Protein AF-A0A2M9T0C6-F1 (afdb_monomer)

Solvent-accessible surface area (backbone atoms only — not comparable to full-atom values): 5872 Å² total; per-residue (Å²): 112,78,82,75,52,92,59,52,75,65,57,46,50,52,52,48,54,49,41,71,73,74,55,80,71,52,74,70,52,48,54,49,50,53,50,57,39,70,72,42,96,43,82,58,29,54,54,51,51,53,48,53,55,53,48,55,52,53,49,50,54,51,51,52,53,51,50,52,53,51,50,52,54,51,50,53,55,50,54,52,51,52,53,50,52,53,49,51,53,53,50,51,54,54,39,57,75,69,64,68,68,135

Sequence (102 aa):
MLVRLELDEAKQRLLFGFFETYLRLSEEEEVKLRNEVSQMETKEAKRVMELIVSYEQRGMEKGIQQGIEQGLKQGMKQGRQEGIEEGKLDVVKRMLAKGYDD

Structure (mmCIF, N/CA/C/O backbone):
data_AF-A0A2M9T0C6-F1
#
_entry.id   AF-A0A2M9T0C6-F1
#
loop_
_atom_site.group_PDB
_atom_site.id
_atom_site.type_symbol
_atom_site.label_atom_id
_atom_site.label_alt_id
_atom_site.label_comp_id
_atom_site.label_asym_id
_atom_site.label_entity_id
_atom_site.label_seq_id
_atom_site.pdbx_PDB_ins_code
_atom_site.Cartn_x
_atom_site.Cartn_y
_atom_site.Cartn_z
_atom_site.occupancy
_atom_site.B_iso_or_equiv
_atom_site.auth_seq_id
_atom_site.auth_comp_id
_atom_site.auth_asym_id
_atom_site.auth_atom_id
_atom_site.pdbx_PDB_model_num
ATOM 1 N N . MET A 1 1 ? -17.498 6.168 17.812 1.00 56.41 1 MET A N 1
ATOM 2 C CA . MET A 1 1 ? -16.584 5.281 17.059 1.00 56.41 1 MET A CA 1
ATOM 3 C C . MET A 1 1 ? -17.335 4.669 15.892 1.00 56.41 1 MET A C 1
ATOM 5 O O . MET A 1 1 ? -18.455 4.224 16.108 1.00 56.41 1 MET A O 1
ATOM 9 N N . LEU A 1 2 ? -16.727 4.625 14.701 1.00 55.88 2 LEU A N 1
ATOM 10 C CA . LEU A 1 2 ? -17.281 4.021 13.469 1.00 55.88 2 LEU A CA 1
ATOM 11 C C . LEU A 1 2 ? -17.868 2.621 13.688 1.00 55.88 2 LEU A C 1
ATOM 13 O O . LEU A 1 2 ? -18.855 2.251 13.074 1.00 55.88 2 LEU A O 1
ATOM 17 N N . VAL A 1 3 ? -17.295 1.891 14.641 1.00 56.06 3 VAL A N 1
ATOM 18 C CA . VAL A 1 3 ? -17.688 0.542 15.059 1.00 56.06 3 VAL A CA 1
ATOM 19 C C . VAL A 1 3 ? -19.102 0.457 15.659 1.00 56.06 3 VAL A C 1
ATOM 21 O O . VAL A 1 3 ? -19.659 -0.631 15.759 1.00 56.06 3 VAL A O 1
ATOM 24 N N . ARG A 1 4 ? -19.689 1.590 16.069 1.00 55.03 4 ARG A N 1
ATOM 25 C CA . ARG A 1 4 ? -21.064 1.670 16.599 1.00 55.03 4 ARG A CA 1
ATOM 26 C C . ARG A 1 4 ? -22.116 1.893 15.529 1.00 55.03 4 ARG A C 1
ATOM 28 O O . ARG A 1 4 ? -23.302 1.766 15.810 1.00 55.03 4 ARG A O 1
ATOM 35 N N . LEU A 1 5 ? -21.694 2.291 14.338 1.00 65.06 5 LEU A N 1
ATOM 36 C CA . LEU A 1 5 ? -22.605 2.451 13.229 1.00 65.06 5 LEU A CA 1
ATOM 37 C C . LEU A 1 5 ? -22.776 1.054 12.616 1.00 65.06 5 LEU A C 1
ATOM 39 O O . LEU A 1 5 ? -21.793 0.436 12.208 1.00 65.06 5 LEU A O 1
ATOM 43 N N . GLU A 1 6 ? -24.005 0.538 12.585 1.00 58.66 6 GLU A N 1
ATOM 44 C CA . GLU A 1 6 ? -24.372 -0.674 11.837 1.00 58.66 6 GLU A CA 1
ATOM 45 C C . GLU A 1 6 ? -24.284 -0.377 10.332 1.00 58.66 6 GLU A C 1
ATOM 47 O O . GLU A 1 6 ? -25.278 -0.187 9.632 1.00 58.66 6 GLU A O 1
ATOM 52 N N . LEU A 1 7 ? -23.057 -0.197 9.849 1.00 66.56 7 LEU A N 1
ATOM 53 C CA . LEU A 1 7 ? -22.775 0.225 8.489 1.00 66.56 7 LEU A CA 1
ATOM 54 C C . LEU A 1 7 ? -22.753 -0.998 7.588 1.00 66.56 7 LEU A C 1
ATOM 56 O O . LEU A 1 7 ? -21.988 -1.935 7.813 1.00 66.56 7 LEU A O 1
ATOM 60 N N . ASP A 1 8 ? -23.562 -0.938 6.539 1.00 76.88 8 ASP A N 1
ATOM 61 C CA . ASP A 1 8 ? -23.405 -1.802 5.381 1.00 76.88 8 ASP A CA 1
ATOM 62 C C . ASP A 1 8 ? -22.041 -1.575 4.699 1.00 76.88 8 ASP A C 1
ATOM 64 O O . ASP A 1 8 ? -21.351 -0.570 4.914 1.00 76.88 8 ASP A O 1
ATOM 68 N N . GLU A 1 9 ? -21.654 -2.528 3.855 1.00 73.00 9 GLU A N 1
ATOM 69 C CA . GLU A 1 9 ? -20.358 -2.550 3.170 1.00 73.00 9 GLU A CA 1
ATOM 70 C C . GLU A 1 9 ? -20.093 -1.271 2.348 1.00 73.00 9 GLU A C 1
ATOM 72 O O . GLU A 1 9 ? -18.957 -0.796 2.246 1.00 73.00 9 GLU A O 1
ATOM 77 N N . ALA A 1 10 ? -21.146 -0.659 1.796 1.00 75.62 10 ALA A N 1
ATOM 78 C CA . ALA A 1 10 ? -21.041 0.552 0.991 1.00 75.62 10 ALA A CA 1
ATOM 79 C C . ALA A 1 10 ? -20.735 1.790 1.847 1.00 75.62 10 ALA A C 1
ATOM 81 O O . ALA A 1 10 ? -19.837 2.568 1.515 1.00 75.62 10 ALA A O 1
ATOM 82 N N . LYS A 1 11 ? -21.435 1.970 2.973 1.00 77.00 11 LYS A N 1
ATOM 83 C CA . LYS A 1 11 ? -21.177 3.085 3.897 1.00 77.00 11 LYS A CA 1
ATOM 84 C C . LYS A 1 11 ? -19.835 2.941 4.601 1.00 77.00 11 LYS A C 1
ATOM 86 O O . LYS A 1 11 ? -19.157 3.943 4.820 1.00 77.00 11 LYS A O 1
ATOM 91 N N . GLN A 1 12 ? -19.442 1.706 4.912 1.00 72.25 12 GLN A N 1
ATOM 92 C CA . GLN A 1 12 ? -18.093 1.391 5.357 1.00 72.25 12 GLN A CA 1
ATOM 93 C C . GLN A 1 12 ? -17.074 1.906 4.337 1.00 72.25 12 GLN A C 1
ATOM 95 O O . GLN A 1 12 ? -16.265 2.764 4.681 1.00 72.25 12 GLN A O 1
ATOM 100 N N . ARG A 1 13 ? -17.174 1.498 3.062 1.00 72.88 13 ARG A N 1
ATOM 101 C CA . ARG A 1 13 ? -16.299 1.996 1.981 1.00 72.88 13 ARG A CA 1
ATOM 102 C C . ARG A 1 13 ? -16.246 3.516 1.877 1.00 72.88 13 ARG A C 1
ATOM 104 O O . ARG A 1 13 ? -15.164 4.058 1.678 1.00 72.88 13 ARG A O 1
ATOM 111 N N . LEU A 1 14 ? -17.386 4.193 1.993 1.00 79.25 14 LEU A N 1
ATOM 112 C CA . LEU A 1 14 ? -17.451 5.650 1.900 1.00 79.25 14 LEU A CA 1
ATOM 113 C C . LEU A 1 14 ? -16.684 6.327 3.040 1.00 79.25 14 LEU A C 1
ATOM 115 O O . LEU A 1 14 ? -15.862 7.208 2.795 1.00 79.25 14 LEU A O 1
ATOM 119 N N . LEU A 1 15 ? -16.933 5.898 4.279 1.00 73.06 15 LEU A N 1
ATOM 120 C CA . LEU A 1 15 ? -16.205 6.407 5.437 1.00 73.06 15 LEU A CA 1
ATOM 121 C C . LEU A 1 15 ? -14.718 6.091 5.306 1.00 73.06 15 LEU A C 1
ATOM 123 O O . LEU A 1 15 ? -13.895 6.973 5.514 1.00 73.06 15 LEU A O 1
ATOM 127 N N . PHE A 1 16 ? -14.363 4.885 4.871 1.00 72.44 16 PHE A N 1
ATOM 128 C CA . PHE A 1 16 ? -12.970 4.511 4.652 1.00 72.44 16 PHE A CA 1
ATOM 129 C C . PHE A 1 16 ? -12.268 5.399 3.621 1.00 72.44 16 PHE A C 1
ATOM 131 O O . PHE A 1 16 ? -11.185 5.895 3.913 1.00 72.44 16 PHE A O 1
ATOM 138 N N . GLY A 1 17 ? -12.891 5.686 2.474 1.00 75.12 17 GLY A N 1
ATOM 139 C CA . GLY A 1 17 ? -12.321 6.614 1.489 1.00 75.12 17 GLY A CA 1
ATOM 140 C C . GLY A 1 17 ? -12.146 8.033 2.040 1.00 75.12 17 GLY A C 1
ATOM 141 O O . GLY A 1 17 ? -11.167 8.712 1.725 1.00 75.12 17 GLY A O 1
ATOM 142 N N . PHE A 1 18 ? -13.056 8.467 2.915 1.00 80.25 18 PHE A N 1
ATOM 143 C CA . PHE A 1 18 ? -12.919 9.731 3.63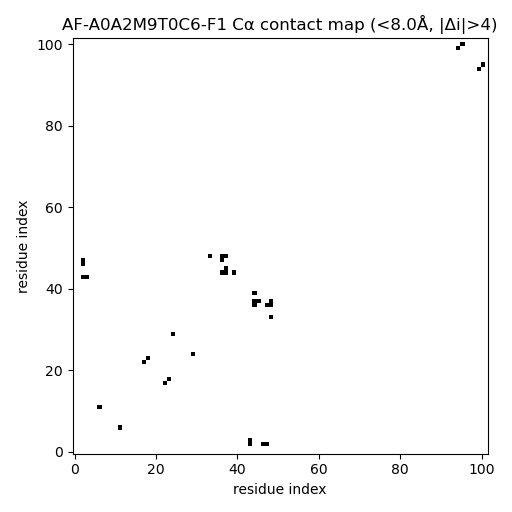1 1.00 80.25 18 PHE A CA 1
ATOM 144 C C . PHE A 1 18 ? -11.703 9.721 4.573 1.00 80.25 18 PHE A C 1
ATOM 146 O O . PHE A 1 18 ? -10.884 10.635 4.505 1.00 80.25 18 PHE A O 1
ATOM 153 N N . PHE A 1 19 ? -11.527 8.681 5.395 1.00 73.25 19 PHE A N 1
ATOM 154 C CA . PHE A 1 19 ? -10.368 8.574 6.291 1.00 73.25 19 PHE A CA 1
ATOM 155 C C . PHE A 1 19 ? -9.045 8.467 5.522 1.00 73.25 19 PHE A C 1
ATOM 157 O O . PHE A 1 19 ? -8.120 9.198 5.848 1.00 73.25 19 PHE A O 1
ATOM 164 N N . GLU A 1 20 ? -8.961 7.657 4.461 1.00 71.38 20 GLU A N 1
ATOM 165 C CA . GLU A 1 20 ? -7.745 7.551 3.631 1.00 71.38 20 GLU A CA 1
ATOM 166 C C . GLU A 1 20 ? -7.333 8.899 3.010 1.00 71.38 20 GLU A C 1
ATOM 168 O O . GLU A 1 20 ? -6.146 9.191 2.858 1.00 71.38 20 GLU A O 1
ATOM 173 N N . THR A 1 21 ? -8.311 9.732 2.641 1.00 76.56 21 THR A N 1
ATOM 174 C CA . THR A 1 21 ? -8.047 11.017 1.977 1.00 76.56 21 THR A CA 1
ATOM 175 C C . THR A 1 21 ? -7.710 12.127 2.973 1.00 76.56 21 THR A C 1
ATOM 177 O O . THR A 1 21 ? -6.848 12.959 2.691 1.00 76.56 21 THR A O 1
ATOM 180 N N . TYR A 1 22 ? -8.384 12.157 4.126 1.00 71.88 22 TYR A N 1
ATOM 181 C CA . TYR A 1 22 ? -8.349 13.298 5.049 1.00 71.88 22 TYR A CA 1
ATOM 182 C C . TYR A 1 22 ? -7.639 13.024 6.377 1.00 71.88 22 TYR A C 1
ATOM 184 O O . TYR A 1 22 ? -7.326 13.970 7.096 1.00 71.88 22 TYR A O 1
ATOM 192 N N . LEU A 1 23 ? -7.360 11.764 6.705 1.00 76.38 23 LEU A N 1
ATOM 193 C CA . LEU A 1 23 ? -6.673 11.359 7.927 1.00 76.38 23 LEU A CA 1
ATOM 194 C C . LEU A 1 23 ? -5.380 10.633 7.564 1.00 76.38 23 LEU A C 1
ATOM 196 O O . LEU A 1 23 ? -5.322 9.416 7.429 1.00 76.38 23 LEU A O 1
ATOM 200 N N . ARG A 1 24 ? -4.325 11.433 7.400 1.00 79.62 24 ARG A N 1
ATOM 201 C CA . ARG A 1 24 ? -2.944 10.955 7.352 1.00 79.62 24 ARG A CA 1
ATOM 202 C C . ARG A 1 24 ? -2.348 11.125 8.732 1.00 79.62 24 ARG A C 1
ATOM 204 O O . ARG A 1 24 ? -2.068 12.249 9.136 1.00 79.62 24 ARG A O 1
ATOM 211 N N . LEU A 1 25 ? -2.212 10.013 9.433 1.00 83.81 25 LEU A N 1
ATOM 212 C CA . LEU A 1 25 ? -1.508 9.971 10.699 1.00 83.81 25 LEU A CA 1
ATOM 213 C C . LEU A 1 25 ? -0.005 9.907 10.415 1.00 83.81 25 LEU A C 1
ATOM 215 O O . LEU A 1 25 ? 0.437 9.275 9.456 1.00 83.81 25 LEU A O 1
ATOM 219 N N . SER A 1 26 ? 0.773 1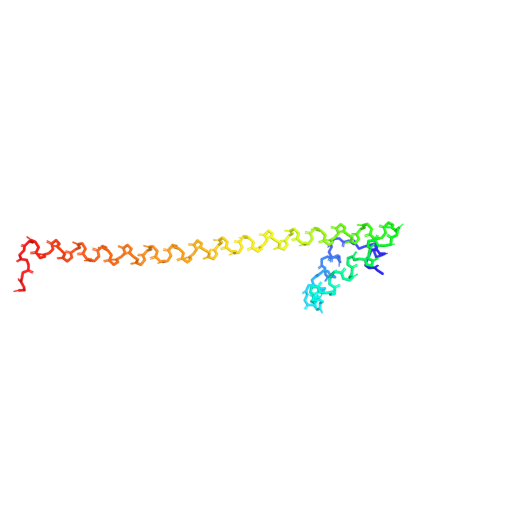0.601 11.230 1.00 88.31 26 SER A N 1
ATOM 220 C CA . SER A 1 26 ? 2.208 10.361 11.353 1.00 88.31 26 SER A CA 1
ATOM 221 C C . SER A 1 26 ? 2.468 9.024 12.055 1.00 88.31 26 SER A C 1
ATOM 223 O O . SER A 1 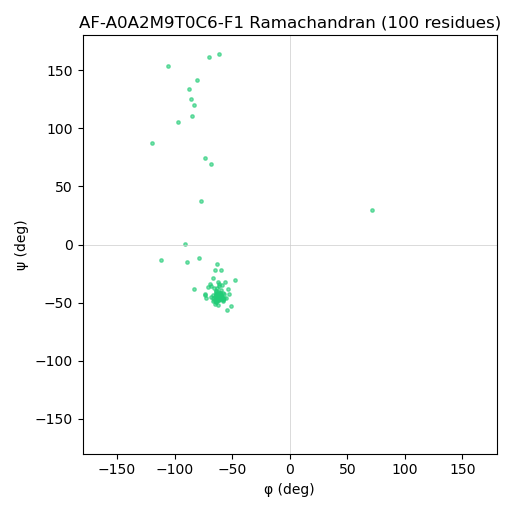26 ? 1.601 8.515 12.767 1.00 88.31 26 SER A O 1
ATOM 225 N N . GLU A 1 27 ? 3.680 8.479 11.921 1.00 87.56 27 GLU A N 1
ATOM 226 C CA . GLU A 1 27 ? 4.070 7.237 12.612 1.00 87.56 27 GLU A CA 1
ATOM 227 C C . GLU A 1 27 ? 3.838 7.329 14.132 1.00 87.56 27 GLU A C 1
ATOM 229 O O . GLU A 1 27 ? 3.363 6.385 14.762 1.00 87.56 27 GLU A O 1
ATOM 234 N N . GLU A 1 28 ? 4.108 8.493 14.729 1.00 92.12 28 GLU A N 1
ATOM 235 C CA . GLU A 1 28 ? 3.883 8.743 16.155 1.00 92.12 28 GLU A CA 1
ATOM 236 C C . GLU A 1 28 ? 2.394 8.667 16.526 1.00 92.12 28 GLU A C 1
ATOM 238 O O . GLU A 1 28 ? 2.024 8.082 17.550 1.00 92.12 28 GLU A O 1
ATOM 243 N N . GLU A 1 29 ? 1.523 9.233 15.690 1.00 89.38 29 GLU A N 1
ATOM 244 C CA . GLU A 1 29 ? 0.075 9.222 15.899 1.00 89.38 29 GLU A CA 1
ATOM 245 C C . GLU A 1 29 ? -0.528 7.832 15.681 1.00 89.38 29 GLU A C 1
ATOM 247 O O . GLU A 1 29 ? -1.424 7.440 16.430 1.00 89.38 29 GLU A O 1
ATOM 252 N N . GLU A 1 30 ? -0.020 7.061 14.717 1.00 87.25 30 GLU A N 1
ATOM 253 C CA . GLU A 1 30 ? -0.419 5.665 14.505 1.00 87.25 30 GLU A CA 1
ATOM 254 C C . GLU A 1 30 ? -0.049 4.793 15.704 1.00 87.25 30 GLU A C 1
ATOM 256 O O . GLU A 1 30 ? -0.890 4.051 16.221 1.00 87.25 30 GLU A O 1
ATOM 261 N N . VAL A 1 31 ? 1.182 4.928 16.208 1.00 89.50 31 VAL A N 1
ATOM 262 C CA . VAL A 1 31 ? 1.635 4.223 17.413 1.00 89.50 31 VAL A CA 1
ATOM 263 C C . VAL A 1 31 ? 0.766 4.601 18.609 1.00 89.50 31 VAL A C 1
ATOM 265 O O . VAL A 1 31 ? 0.330 3.724 19.362 1.00 89.50 31 VAL A O 1
ATOM 268 N N . LYS A 1 32 ? 0.462 5.892 18.778 1.00 90.81 32 LYS 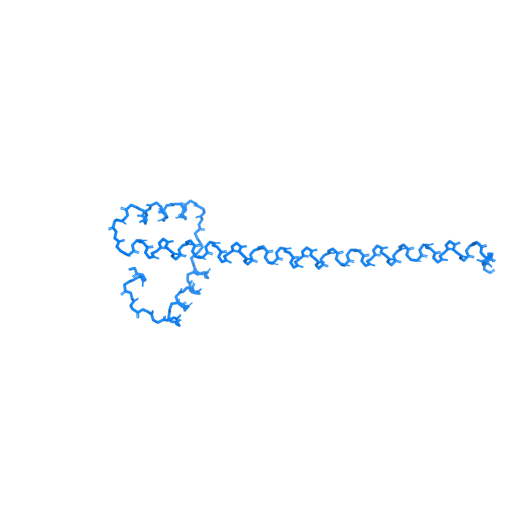A N 1
ATOM 269 C CA . LYS A 1 32 ? -0.400 6.368 19.862 1.00 90.81 32 LYS A CA 1
ATOM 270 C C . LYS A 1 32 ? -1.814 5.798 19.752 1.00 90.81 32 LYS A C 1
ATOM 272 O O . LYS A 1 32 ? -2.310 5.243 20.731 1.00 90.81 32 LYS A O 1
ATOM 277 N N . LEU A 1 33 ? -2.426 5.854 18.569 1.00 87.44 33 LEU A N 1
ATOM 278 C CA . LEU A 1 33 ? -3.749 5.288 18.305 1.00 87.44 33 LEU A CA 1
ATOM 279 C C . LEU A 1 33 ? -3.778 3.785 18.599 1.00 87.44 33 LEU A C 1
ATOM 281 O O . LEU A 1 33 ? -4.677 3.299 19.284 1.00 87.44 33 LEU A O 1
ATOM 285 N N . ARG A 1 34 ? -2.782 3.041 18.114 1.00 87.38 34 ARG A N 1
ATOM 286 C CA . ARG A 1 34 ? -2.687 1.594 18.319 1.00 87.38 34 ARG A CA 1
ATOM 287 C C . ARG A 1 34 ? -2.571 1.246 19.798 1.00 87.38 34 ARG A C 1
ATOM 289 O O . ARG A 1 34 ? -3.234 0.313 20.256 1.00 87.38 34 ARG A O 1
ATOM 296 N N . ASN A 1 35 ? -1.768 1.999 20.545 1.00 90.69 35 ASN A N 1
ATOM 297 C CA . ASN A 1 35 ? -1.622 1.823 21.985 1.00 90.69 35 ASN A CA 1
ATOM 298 C C . ASN A 1 35 ? -2.936 2.121 22.714 1.00 90.69 35 ASN A C 1
ATOM 300 O O . ASN A 1 35 ? -3.389 1.285 23.490 1.00 90.69 35 ASN A O 1
ATOM 304 N N . GLU A 1 36 ? -3.583 3.253 22.427 1.00 89.62 36 GLU A N 1
ATOM 305 C CA . GLU A 1 36 ? -4.868 3.624 23.033 1.00 89.62 36 GLU A CA 1
ATOM 306 C C . GLU A 1 36 ? -5.944 2.564 22.771 1.00 89.62 36 GLU A C 1
ATOM 308 O O . GLU A 1 36 ? -6.600 2.112 23.707 1.00 89.62 36 GLU A O 1
ATOM 313 N N . VAL A 1 37 ? -6.071 2.090 21.528 1.00 87.44 37 VAL A N 1
ATOM 314 C CA . VAL A 1 37 ? -7.021 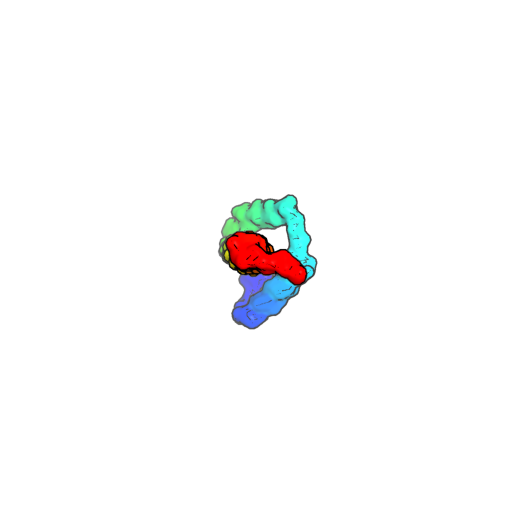1.027 21.164 1.00 87.44 37 VAL A CA 1
ATOM 315 C C . VAL A 1 37 ? -6.681 -0.288 21.868 1.00 87.44 37 VAL A C 1
ATOM 317 O O . VAL A 1 37 ? -7.584 -0.975 22.336 1.00 87.44 37 VAL A O 1
ATOM 320 N N . SER A 1 38 ? -5.401 -0.643 21.994 1.00 86.44 38 SER A N 1
ATOM 321 C CA . SER A 1 38 ? -4.982 -1.894 22.649 1.00 86.44 38 SER A CA 1
ATOM 322 C C . SER A 1 38 ? -5.291 -1.921 24.147 1.00 86.44 38 SER A C 1
ATOM 324 O O . SER A 1 38 ? -5.524 -2.990 24.702 1.00 86.44 38 SER A O 1
ATOM 326 N N . GLN A 1 39 ? -5.312 -0.756 24.800 1.00 87.94 39 GLN A N 1
ATOM 327 C CA . GLN A 1 39 ? -5.648 -0.628 26.222 1.00 87.94 39 GLN A CA 1
ATOM 328 C C . GLN A 1 39 ? -7.162 -0.688 26.487 1.00 87.94 39 GLN A C 1
ATOM 330 O O . GLN A 1 39 ? -7.597 -0.806 27.631 1.00 87.94 39 GLN A O 1
ATOM 335 N N . MET A 1 40 ? -7.995 -0.607 25.448 1.00 86.31 40 MET A N 1
ATOM 336 C CA . MET A 1 40 ? -9.445 -0.693 25.585 1.00 86.31 40 MET A CA 1
ATOM 337 C C . MET A 1 40 ? -9.888 -2.168 25.602 1.00 86.31 40 MET A C 1
ATOM 339 O O . MET A 1 40 ? -9.903 -2.832 24.570 1.00 86.31 40 MET A O 1
ATOM 343 N N . GLU A 1 41 ? -10.368 -2.689 26.736 1.00 77.69 41 GLU A N 1
ATOM 344 C CA . GLU A 1 41 ? -10.891 -4.071 26.848 1.00 77.69 41 GLU A CA 1
ATOM 345 C C . GLU A 1 41 ? -12.312 -4.245 26.266 1.00 77.69 41 GLU A C 1
ATOM 347 O O . GLU A 1 41 ? -13.165 -4.962 26.794 1.00 77.69 41 GLU A O 1
ATOM 352 N N . THR A 1 42 ? -12.618 -3.567 25.160 1.00 85.31 42 THR A N 1
ATOM 353 C CA . THR A 1 42 ? -13.965 -3.560 24.576 1.00 85.31 42 THR A CA 1
ATOM 354 C C . THR A 1 42 ? -14.040 -4.405 23.306 1.00 85.31 42 THR A C 1
ATOM 356 O O . THR A 1 42 ? -13.079 -4.545 22.549 1.00 85.31 42 THR A O 1
ATOM 359 N N . LYS A 1 43 ? -15.235 -4.928 22.996 1.00 83.44 43 LYS A N 1
ATOM 360 C CA . LYS A 1 43 ? -15.515 -5.535 21.677 1.00 83.44 43 LYS A CA 1
ATOM 361 C C . LYS A 1 43 ? -15.318 -4.544 20.521 1.00 83.44 43 LYS A C 1
ATOM 363 O O . LYS A 1 43 ? -15.159 -4.958 19.377 1.00 83.44 43 LYS A O 1
ATOM 368 N N . GLU A 1 44 ? -15.386 -3.245 20.802 1.00 79.06 44 GLU A N 1
ATOM 369 C CA . GLU A 1 44 ? -15.166 -2.189 19.815 1.00 79.06 44 GLU A CA 1
ATOM 370 C C . GLU A 1 44 ? -13.682 -2.069 19.469 1.00 79.06 44 GLU A C 1
ATOM 372 O O . GLU A 1 44 ? -13.336 -2.018 18.294 1.00 79.06 44 GLU A O 1
ATOM 377 N N . ALA A 1 45 ? -12.814 -2.117 20.479 1.00 84.94 45 ALA A N 1
ATOM 378 C CA . ALA A 1 45 ? -11.369 -2.061 20.312 1.00 84.94 45 ALA A CA 1
ATOM 379 C C . ALA A 1 45 ? -10.823 -3.212 19.464 1.00 84.94 45 ALA A C 1
ATOM 381 O O . ALA A 1 45 ? -10.035 -2.982 18.550 1.00 84.94 45 ALA A O 1
ATOM 382 N N . LYS A 1 46 ? -11.319 -4.437 19.691 1.00 84.94 46 LYS A N 1
ATOM 383 C CA . LYS A 1 46 ? -10.963 -5.604 18.865 1.00 84.94 46 LYS A CA 1
ATOM 384 C C . LYS A 1 46 ? -11.279 -5.376 17.387 1.00 84.94 46 LYS A C 1
ATOM 386 O O . LYS A 1 46 ? -10.423 -5.596 16.542 1.00 84.94 46 LYS A O 1
ATOM 391 N N . ARG A 1 47 ? -12.470 -4.849 17.089 1.00 81.88 47 ARG A N 1
ATOM 392 C CA . ARG A 1 47 ? -12.884 -4.537 15.713 1.00 81.88 47 ARG A CA 1
ATOM 393 C C . ARG A 1 47 ? -12.049 -3.423 15.082 1.00 81.88 47 ARG A C 1
ATOM 395 O O . ARG A 1 47 ? -11.742 -3.507 13.902 1.00 81.88 47 ARG A O 1
ATOM 402 N N . VAL A 1 48 ? -11.657 -2.395 15.839 1.00 83.06 48 VAL A N 1
ATOM 403 C CA . VAL A 1 48 ? -10.719 -1.379 15.322 1.00 83.06 48 VAL A CA 1
ATOM 404 C C . VAL A 1 48 ? -9.361 -1.993 15.021 1.00 83.06 48 VAL A C 1
ATOM 406 O O . VAL A 1 48 ? -8.801 -1.715 13.968 1.00 83.06 48 VAL A O 1
ATOM 409 N N . MET A 1 49 ? -8.847 -2.840 15.911 1.00 85.31 49 MET A N 1
ATOM 410 C CA . MET A 1 49 ? -7.557 -3.493 15.711 1.00 85.31 49 MET A CA 1
ATOM 411 C C . MET A 1 49 ? -7.566 -4.400 14.473 1.00 85.31 49 MET A C 1
ATOM 413 O O . MET A 1 49 ? -6.645 -4.339 13.666 1.00 85.31 49 MET A O 1
ATOM 417 N N . GLU A 1 50 ? -8.628 -5.187 14.277 1.00 86.12 50 GLU A N 1
ATOM 418 C CA . GLU A 1 50 ? -8.824 -6.003 13.069 1.00 86.12 50 GLU A CA 1
ATOM 419 C C . GLU A 1 50 ? -8.840 -5.152 11.794 1.00 86.12 50 GLU A C 1
ATOM 421 O O . GLU A 1 50 ? -8.232 -5.531 10.792 1.00 86.12 50 GLU A O 1
ATOM 426 N N . LEU A 1 51 ? -9.498 -3.987 11.834 1.00 82.06 51 LEU A N 1
ATOM 427 C CA . LEU A 1 51 ? -9.480 -3.046 10.717 1.00 82.06 51 LEU A CA 1
ATOM 428 C C . LEU A 1 51 ? -8.055 -2.554 10.449 1.00 82.06 51 LEU A C 1
ATOM 430 O O . LEU A 1 51 ? -7.600 -2.692 9.319 1.00 82.06 51 LEU A O 1
ATOM 434 N N . ILE A 1 52 ? -7.342 -2.047 11.462 1.00 83.00 52 ILE A N 1
ATOM 435 C CA . ILE A 1 52 ? -5.960 -1.552 11.319 1.00 83.00 52 ILE A CA 1
ATOM 436 C C . ILE A 1 52 ? -5.080 -2.604 10.631 1.00 83.00 52 ILE A C 1
ATOM 438 O O . ILE A 1 52 ? -4.496 -2.316 9.589 1.00 83.00 52 ILE A O 1
ATOM 442 N N . VAL A 1 53 ? -5.069 -3.840 11.142 1.00 86.94 53 VAL A N 1
ATOM 443 C CA . VAL A 1 53 ? -4.252 -4.935 10.588 1.00 86.94 53 VAL A CA 1
ATOM 444 C C . VAL A 1 53 ? -4.628 -5.250 9.137 1.00 86.94 53 VAL A C 1
ATOM 446 O O . VAL A 1 53 ? -3.754 -5.400 8.284 1.00 86.94 53 VAL A O 1
ATOM 449 N N . SER A 1 54 ? -5.926 -5.322 8.829 1.00 85.38 54 SER A N 1
ATOM 450 C CA . SER A 1 54 ? -6.409 -5.573 7.464 1.00 85.38 54 SER A CA 1
ATOM 451 C C . SER A 1 54 ? -5.946 -4.492 6.479 1.00 85.38 54 SER A C 1
ATOM 453 O O . SER A 1 54 ? -5.544 -4.791 5.351 1.00 85.38 54 SER A O 1
ATOM 455 N N . TYR A 1 55 ? -5.945 -3.227 6.906 1.00 80.50 55 TYR A N 1
ATOM 456 C CA . TYR A 1 55 ? -5.490 -2.112 6.079 1.00 80.50 55 TYR A CA 1
ATOM 457 C C . TYR A 1 55 ? -3.978 -2.069 5.907 1.00 80.50 55 TYR A C 1
ATOM 459 O O . TYR A 1 55 ? -3.528 -1.853 4.784 1.00 80.50 55 TYR A O 1
ATOM 467 N N . GLU A 1 56 ? -3.205 -2.310 6.965 1.00 85.69 56 GLU A N 1
ATOM 468 C CA . GLU A 1 56 ? -1.745 -2.433 6.875 1.00 85.69 56 GLU A CA 1
ATOM 469 C C . GLU A 1 56 ? -1.363 -3.515 5.861 1.00 85.69 56 GLU A C 1
ATOM 471 O O . GLU A 1 56 ? -0.557 -3.277 4.957 1.00 85.69 56 GLU A O 1
ATOM 476 N N . GLN A 1 57 ? -2.020 -4.676 5.938 1.00 89.88 57 GLN A N 1
ATOM 477 C CA . GLN A 1 57 ? -1.796 -5.771 5.002 1.00 89.88 57 GLN A CA 1
ATOM 478 C C . GLN A 1 57 ? -2.163 -5.377 3.565 1.00 89.88 57 GLN A C 1
ATOM 480 O O . GLN A 1 57 ? -1.358 -5.547 2.649 1.00 89.88 57 GLN A O 1
ATOM 485 N N . ARG A 1 58 ? -3.338 -4.774 3.356 1.00 87.50 58 ARG A N 1
ATOM 486 C CA . ARG A 1 58 ? -3.766 -4.313 2.027 1.00 87.50 58 ARG A CA 1
ATOM 487 C C . ARG A 1 58 ? -2.850 -3.223 1.461 1.00 87.50 58 ARG A C 1
ATOM 489 O O . ARG A 1 58 ? -2.623 -3.175 0.252 1.00 87.50 58 ARG A O 1
ATOM 496 N N . GLY A 1 59 ? -2.358 -2.325 2.311 1.00 87.56 59 GLY A N 1
ATOM 497 C CA . GLY A 1 59 ? -1.399 -1.284 1.953 1.00 87.56 59 GLY A CA 1
ATOM 498 C C . GLY A 1 59 ? -0.069 -1.883 1.506 1.00 87.56 59 GLY A C 1
ATOM 499 O O . GLY A 1 59 ? 0.432 -1.526 0.438 1.00 87.56 59 GLY A O 1
ATOM 500 N N . MET A 1 60 ? 0.449 -2.855 2.261 1.00 92.94 60 MET A N 1
ATOM 501 C CA . MET A 1 60 ? 1.667 -3.591 1.923 1.00 92.94 60 MET A CA 1
ATOM 502 C C . MET A 1 60 ? 1.523 -4.355 0.600 1.00 92.94 60 MET A C 1
ATOM 504 O O . MET A 1 60 ? 2.385 -4.230 -0.268 1.00 92.94 60 MET A O 1
ATOM 508 N N . GLU A 1 61 ? 0.422 -5.083 0.399 1.00 95.00 61 GLU A N 1
ATOM 509 C CA . GLU A 1 61 ? 0.147 -5.807 -0.851 1.00 95.00 61 GLU A CA 1
ATOM 510 C C . GLU A 1 61 ? 0.124 -4.868 -2.064 1.00 95.00 61 GLU A C 1
ATOM 512 O O . GLU A 1 61 ? 0.797 -5.127 -3.065 1.00 95.00 61 GLU A O 1
ATOM 517 N N . LYS A 1 62 ? -0.591 -3.737 -1.962 1.00 92.69 62 LYS A N 1
ATOM 518 C CA . LYS A 1 62 ? -0.612 -2.711 -3.017 1.00 92.69 62 LYS A CA 1
ATOM 519 C C . LYS A 1 62 ? 0.782 -2.145 -3.281 1.00 92.69 62 LYS A C 1
ATOM 521 O O . LYS A 1 62 ? 1.155 -1.989 -4.442 1.00 92.69 62 LYS A O 1
ATOM 526 N N . GLY A 1 63 ? 1.543 -1.841 -2.229 1.00 96.12 63 GLY A N 1
ATOM 527 C CA . GLY A 1 63 ? 2.900 -1.306 -2.343 1.00 96.12 63 GLY A CA 1
ATOM 528 C C . GLY A 1 63 ? 3.846 -2.272 -3.057 1.00 96.12 63 GLY A C 1
ATOM 529 O O . GLY A 1 63 ? 4.553 -1.872 -3.981 1.00 96.12 63 GLY A O 1
ATOM 530 N N . ILE A 1 64 ? 3.803 -3.558 -2.699 1.00 97.94 64 ILE A N 1
ATOM 531 C CA . ILE A 1 64 ? 4.581 -4.616 -3.358 1.00 97.94 64 ILE A CA 1
ATOM 532 C C . ILE A 1 64 ? 4.181 -4.739 -4.829 1.00 97.94 64 ILE A C 1
ATOM 534 O O . ILE A 1 64 ? 5.049 -4.751 -5.701 1.00 97.94 64 ILE A O 1
ATOM 538 N N . GLN A 1 65 ? 2.879 -4.790 -5.122 1.00 97.81 65 GLN A N 1
ATOM 539 C CA . GLN A 1 65 ? 2.386 -4.912 -6.492 1.00 97.81 65 GLN A CA 1
ATOM 540 C C . GLN A 1 65 ? 2.844 -3.734 -7.363 1.00 97.81 65 GLN A C 1
ATOM 542 O O . GLN A 1 65 ? 3.362 -3.947 -8.460 1.00 97.81 65 GLN A O 1
ATOM 547 N N . GLN A 1 66 ? 2.714 -2.503 -6.858 1.00 97.31 66 GLN A N 1
A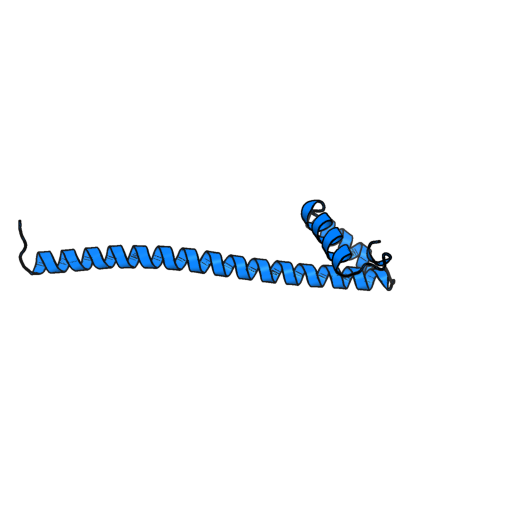TOM 548 C CA . GLN A 1 66 ? 3.175 -1.301 -7.554 1.00 97.31 66 GLN A CA 1
ATOM 549 C C . GLN A 1 66 ? 4.692 -1.308 -7.759 1.00 97.31 66 GLN A C 1
ATOM 551 O O . GLN A 1 66 ? 5.160 -0.987 -8.851 1.00 97.31 66 GLN A O 1
ATOM 556 N N . GLY A 1 67 ? 5.463 -1.706 -6.742 1.00 98.38 67 GLY A N 1
ATOM 557 C CA . GLY A 1 67 ? 6.918 -1.808 -6.835 1.00 98.38 67 GLY A CA 1
ATOM 558 C C . GLY A 1 67 ? 7.372 -2.820 -7.890 1.00 98.38 67 GLY A C 1
ATOM 559 O O . GLY A 1 67 ? 8.239 -2.512 -8.708 1.00 98.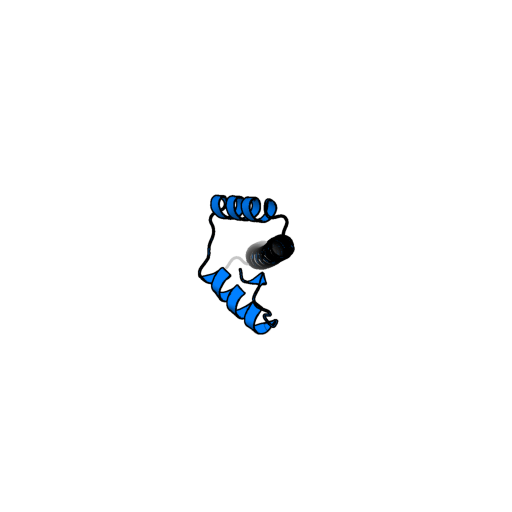38 67 GLY A O 1
ATOM 560 N N . ILE A 1 68 ? 6.745 -4.000 -7.930 1.00 98.44 68 ILE A N 1
ATOM 561 C CA . ILE A 1 68 ? 7.021 -5.034 -8.938 1.00 98.44 68 ILE A CA 1
ATOM 562 C C . ILE A 1 68 ? 6.675 -4.530 -10.342 1.00 98.44 68 ILE A C 1
ATOM 564 O O . ILE A 1 68 ? 7.482 -4.672 -11.259 1.00 98.44 68 ILE A O 1
ATOM 568 N N . GLU A 1 69 ? 5.501 -3.922 -10.523 1.00 98.31 69 GLU A N 1
ATOM 569 C CA . GLU A 1 69 ? 5.067 -3.407 -11.825 1.00 98.31 69 GLU A CA 1
ATOM 570 C C . GLU A 1 69 ? 6.021 -2.326 -12.353 1.00 98.31 69 GLU A C 1
ATOM 572 O O . GLU A 1 69 ? 6.454 -2.376 -13.509 1.00 98.31 69 GLU A O 1
ATOM 577 N N . GLN A 1 70 ? 6.399 -1.371 -11.497 1.00 98.00 70 GLN A N 1
ATOM 578 C CA . GLN A 1 70 ? 7.351 -0.318 -11.847 1.00 98.00 70 GLN A CA 1
ATOM 579 C C . GLN A 1 70 ? 8.729 -0.897 -12.181 1.00 98.00 70 GLN A C 1
ATOM 581 O O . GLN A 1 70 ? 9.301 -0.546 -13.217 1.00 98.00 70 GLN A O 1
ATOM 586 N N . GLY A 1 71 ? 9.225 -1.824 -11.356 1.00 98.50 71 GLY A N 1
ATOM 587 C CA . GLY A 1 71 ? 10.508 -2.492 -11.563 1.00 98.50 71 GLY A CA 1
ATOM 588 C C . GLY A 1 71 ? 10.560 -3.269 -12.879 1.00 98.50 71 GLY A C 1
ATOM 589 O O . GLY A 1 71 ? 11.491 -3.090 -13.664 1.00 98.50 71 GLY A O 1
ATOM 590 N N . LEU A 1 72 ? 9.528 -4.063 -13.182 1.00 98.44 72 LEU A N 1
ATOM 591 C CA . LEU A 1 72 ? 9.424 -4.804 -14.443 1.00 98.44 72 LEU A CA 1
ATOM 592 C C . LEU A 1 72 ? 9.379 -3.866 -15.650 1.00 98.44 72 LEU A C 1
ATOM 594 O O . LEU A 1 72 ? 10.084 -4.083 -16.636 1.00 98.44 72 LEU A O 1
ATOM 598 N N . LYS A 1 73 ? 8.578 -2.799 -15.582 1.00 98.12 73 LYS A N 1
ATOM 599 C CA . LYS A 1 73 ? 8.459 -1.826 -16.673 1.00 98.12 73 LYS A CA 1
ATOM 600 C C . LYS A 1 73 ? 9.785 -1.116 -16.947 1.00 98.12 73 LYS A C 1
ATOM 602 O O . LYS A 1 73 ? 10.162 -0.955 -18.110 1.00 98.12 73 LYS A O 1
ATOM 607 N N . GLN A 1 74 ? 10.491 -0.700 -15.897 1.00 97.56 74 GLN A N 1
ATOM 608 C CA . GLN A 1 74 ? 11.799 -0.063 -16.022 1.00 97.56 74 GLN A CA 1
ATOM 609 C C . GLN A 1 74 ? 12.842 -1.043 -16.570 1.00 97.56 74 GLN A C 1
ATOM 611 O O . GLN A 1 74 ? 13.525 -0.713 -17.541 1.00 97.56 74 GLN A O 1
ATOM 616 N N . GLY A 1 75 ? 12.901 -2.257 -16.018 1.00 98.38 75 GLY A N 1
ATOM 617 C CA . GLY A 1 75 ? 13.824 -3.303 -16.452 1.00 98.38 75 GLY A CA 1
ATOM 618 C C . GLY A 1 75 ? 13.628 -3.693 -17.918 1.00 98.38 75 GLY A C 1
ATOM 619 O O . GLY A 1 75 ? 14.592 -3.726 -18.678 1.00 98.38 75 GLY A O 1
ATOM 620 N N . MET A 1 76 ? 12.383 -3.890 -18.366 1.00 98.19 76 MET A N 1
ATOM 621 C CA . MET A 1 76 ? 12.092 -4.187 -19.776 1.00 98.19 76 MET A CA 1
ATOM 622 C C . MET A 1 76 ? 12.505 -3.050 -20.713 1.00 98.19 76 MET A C 1
ATOM 624 O O . MET A 1 76 ? 13.029 -3.303 -21.798 1.00 98.19 76 MET A O 1
ATOM 628 N N . LYS A 1 77 ? 12.271 -1.792 -20.320 1.00 97.81 77 LYS A N 1
ATOM 629 C CA . LYS A 1 77 ? 12.664 -0.633 -21.131 1.00 97.81 77 LYS A CA 1
ATOM 630 C C . LYS A 1 77 ? 14.184 -0.547 -21.267 1.00 97.81 77 LYS A C 1
ATOM 632 O O . LYS A 1 77 ? 14.671 -0.324 -22.373 1.00 97.81 77 LYS A O 1
ATOM 637 N N . GLN A 1 78 ? 14.907 -0.732 -20.165 1.00 97.00 78 GLN A N 1
ATOM 638 C CA . GLN A 1 78 ? 16.365 -0.709 -20.155 1.00 97.00 78 GLN A CA 1
ATOM 639 C C . GLN A 1 78 ? 16.943 -1.867 -20.977 1.00 97.00 78 GLN A C 1
ATOM 641 O O . GLN A 1 78 ? 17.690 -1.613 -21.917 1.00 97.00 78 GLN A O 1
ATOM 646 N N . GLY A 1 79 ? 16.508 -3.103 -20.722 1.00 98.12 79 GLY A N 1
ATOM 647 C CA . GLY A 1 79 ? 16.992 -4.274 -21.459 1.00 98.12 79 GLY A CA 1
ATOM 648 C C . GLY A 1 79 ? 16.691 -4.204 -22.959 1.00 98.12 79 GLY A C 1
ATOM 649 O O . GLY A 1 79 ? 17.517 -4.593 -23.781 1.00 98.12 79 GLY A O 1
ATOM 650 N N . ARG A 1 80 ? 15.543 -3.634 -23.358 1.00 98.06 80 ARG A N 1
ATOM 651 C CA . ARG A 1 80 ? 15.249 -3.384 -24.777 1.00 98.06 80 ARG A CA 1
ATOM 652 C C . ARG A 1 80 ? 16.217 -2.374 -25.393 1.00 98.06 80 ARG A C 1
ATOM 654 O O . ARG A 1 80 ? 16.626 -2.565 -26.534 1.00 98.06 80 ARG A O 1
ATOM 661 N N . GLN A 1 81 ? 16.539 -1.294 -24.684 1.00 97.31 81 GLN A N 1
ATOM 662 C CA . GLN A 1 81 ? 17.469 -0.282 -25.182 1.00 97.31 81 GLN A CA 1
ATOM 663 C C . GLN A 1 81 ? 18.884 -0.853 -25.316 1.00 97.31 81 GLN A C 1
ATOM 665 O O . GLN A 1 81 ? 19.506 -0.670 -26.358 1.00 97.31 81 GLN A O 1
ATOM 670 N N . GLU A 1 82 ? 19.355 -1.578 -24.302 1.00 96.62 82 GLU A N 1
ATOM 671 C CA . GLU A 1 82 ? 20.654 -2.257 -24.315 1.00 96.62 82 GLU A CA 1
ATOM 672 C C . GLU A 1 82 ? 20.738 -3.248 -25.482 1.00 96.62 82 GLU A C 1
ATOM 674 O O . GLU A 1 82 ? 21.646 -3.144 -26.301 1.00 96.62 82 GLU A O 1
ATOM 679 N N . GLY A 1 83 ? 19.725 -4.102 -25.665 1.00 97.69 83 GLY A N 1
ATOM 680 C CA . GLY A 1 83 ? 19.688 -5.046 -26.785 1.00 97.69 83 GLY A CA 1
ATOM 681 C C . GLY A 1 83 ? 19.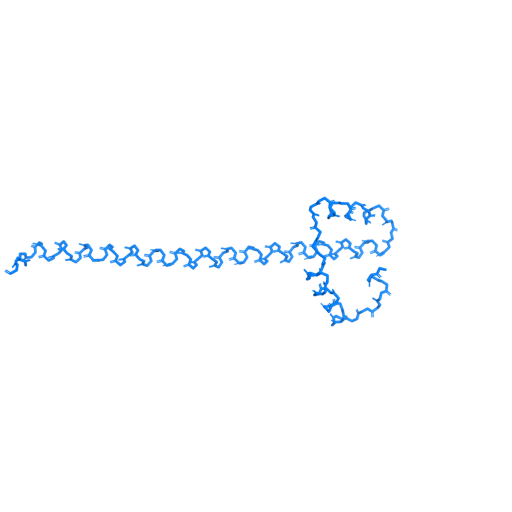649 -4.381 -28.170 1.00 97.69 83 GLY A C 1
ATOM 682 O O . GLY A 1 83 ? 20.204 -4.917 -29.129 1.00 97.69 83 GLY A O 1
ATOM 683 N N . ILE A 1 84 ? 19.029 -3.201 -28.302 1.00 97.50 84 ILE A N 1
ATOM 684 C CA . ILE A 1 84 ? 19.065 -2.422 -29.552 1.00 97.50 84 ILE A CA 1
ATOM 685 C C . ILE A 1 84 ? 20.475 -1.887 -29.819 1.00 97.50 84 ILE A C 1
ATOM 687 O O . ILE A 1 84 ? 20.945 -1.970 -30.953 1.00 97.50 84 ILE A O 1
ATOM 691 N N . GLU A 1 85 ? 21.145 -1.329 -28.810 1.00 95.75 85 GLU A N 1
ATOM 692 C CA . GLU A 1 85 ? 22.503 -0.796 -28.962 1.00 95.75 85 GLU A CA 1
ATOM 693 C C . GLU A 1 85 ? 23.521 -1.909 -29.243 1.00 95.75 85 GLU A C 1
ATOM 695 O O . GLU A 1 85 ? 24.322 -1.787 -30.171 1.00 95.75 85 GLU A O 1
ATOM 700 N N . GLU A 1 86 ? 23.431 -3.036 -28.535 1.00 95.62 86 GLU A N 1
ATOM 701 C CA . GLU A 1 86 ? 24.236 -4.227 -28.819 1.00 95.62 86 GLU A CA 1
ATOM 702 C C . GLU A 1 86 ? 24.002 -4.732 -30.246 1.00 95.62 86 GLU A C 1
ATOM 704 O O . GLU A 1 86 ? 24.958 -4.967 -30.986 1.00 95.62 86 GLU A O 1
ATOM 709 N N . GLY A 1 87 ? 22.739 -4.809 -30.679 1.00 96.69 87 GLY A N 1
ATOM 710 C CA . GLY A 1 87 ? 22.385 -5.205 -32.040 1.00 96.69 87 GLY A CA 1
ATOM 711 C C . GLY A 1 87 ? 22.967 -4.274 -33.109 1.00 96.69 87 GLY A C 1
ATOM 712 O O . GLY A 1 87 ? 23.482 -4.751 -34.122 1.00 96.69 87 GLY A O 1
ATOM 713 N N . LYS A 1 88 ? 22.942 -2.952 -32.890 1.00 96.06 88 LYS A N 1
ATOM 714 C CA . LYS A 1 88 ? 23.573 -1.975 -33.797 1.00 96.06 88 LYS A CA 1
ATOM 715 C C . LYS A 1 88 ? 25.082 -2.186 -33.885 1.00 96.06 88 LYS A C 1
ATOM 717 O O . LYS A 1 88 ? 25.622 -2.218 -34.990 1.00 96.06 88 LYS A O 1
ATOM 722 N N . LEU A 1 89 ? 25.757 -2.349 -32.746 1.00 94.38 89 LEU A N 1
ATOM 723 C CA . LEU A 1 89 ? 27.202 -2.594 -32.702 1.00 94.38 89 LEU A CA 1
ATOM 724 C C . LEU A 1 89 ? 27.574 -3.880 -33.444 1.00 94.38 89 LEU A C 1
ATOM 726 O O . LEU A 1 89 ? 28.550 -3.903 -34.194 1.00 94.38 89 LEU A O 1
ATOM 730 N N . ASP A 1 90 ? 26.780 -4.935 -33.280 1.00 95.12 90 ASP A N 1
ATOM 731 C CA . ASP A 1 90 ? 26.975 -6.202 -33.979 1.00 95.12 90 ASP A CA 1
ATOM 732 C C . ASP A 1 90 ? 26.819 -6.067 -35.495 1.00 95.12 90 ASP A C 1
ATOM 734 O O . ASP A 1 90 ? 27.605 -6.637 -36.258 1.00 95.12 90 ASP A O 1
ATOM 738 N N . VAL A 1 91 ? 25.842 -5.280 -35.951 1.00 94.56 91 VAL A N 1
ATOM 739 C CA . VAL A 1 91 ? 25.669 -4.975 -37.376 1.00 94.56 91 VAL A CA 1
ATOM 740 C C . VAL A 1 91 ? 26.883 -4.220 -37.919 1.00 94.56 91 VAL A C 1
ATOM 742 O O . VAL A 1 91 ? 27.436 -4.641 -38.936 1.00 94.56 91 VAL A O 1
ATOM 745 N N . VAL A 1 92 ? 27.351 -3.176 -37.227 1.00 93.25 92 VAL A N 1
ATOM 746 C CA . VAL A 1 92 ? 28.533 -2.394 -37.637 1.00 93.25 92 VAL A CA 1
ATOM 747 C C . VAL A 1 92 ? 29.775 -3.282 -37.731 1.00 93.25 92 VAL A C 1
ATOM 749 O O . VAL A 1 92 ? 30.466 -3.265 -38.748 1.00 93.25 92 VAL A O 1
ATOM 752 N N . LYS A 1 93 ? 30.029 -4.135 -36.729 1.00 92.31 93 LYS A N 1
ATOM 753 C CA . LYS A 1 93 ? 31.150 -5.092 -36.757 1.00 92.31 93 LYS A CA 1
ATOM 754 C C . LYS A 1 93 ? 31.090 -6.016 -37.976 1.00 92.31 93 LYS A C 1
ATOM 756 O O . LYS A 1 93 ? 32.114 -6.266 -38.609 1.00 92.31 93 LYS A O 1
ATOM 761 N N . ARG A 1 94 ? 29.900 -6.519 -38.324 1.00 92.06 94 ARG A N 1
ATOM 762 C CA . ARG A 1 94 ? 29.706 -7.394 -39.495 1.00 92.06 94 ARG A CA 1
ATOM 763 C C . ARG A 1 94 ? 29.878 -6.653 -40.819 1.00 92.06 94 ARG A C 1
ATOM 765 O O . ARG A 1 94 ? 30.342 -7.269 -41.774 1.00 92.06 94 ARG A O 1
ATOM 772 N N . MET A 1 95 ? 29.492 -5.380 -40.891 1.00 90.88 95 MET A N 1
ATOM 773 C CA . MET A 1 95 ? 29.690 -4.543 -42.079 1.00 90.88 95 MET A CA 1
ATOM 774 C C . MET A 1 95 ? 31.180 -4.279 -42.322 1.00 90.88 95 MET A C 1
ATOM 776 O O . MET A 1 95 ? 31.664 -4.565 -43.415 1.00 90.88 95 MET A O 1
ATOM 780 N N . LEU A 1 96 ? 31.916 -3.875 -41.280 1.00 90.69 96 LEU A N 1
ATOM 781 C CA . LEU A 1 96 ? 33.370 -3.672 -41.343 1.00 90.69 96 LEU A CA 1
ATOM 782 C C . LEU A 1 96 ? 34.111 -4.958 -41.739 1.00 90.69 96 LEU A C 1
ATOM 784 O O . LEU A 1 96 ? 34.971 -4.943 -42.612 1.00 90.69 96 LEU A O 1
ATOM 788 N N . ALA A 1 97 ? 33.733 -6.105 -41.164 1.00 88.75 97 ALA A N 1
ATOM 789 C CA . ALA A 1 97 ? 34.348 -7.394 -41.497 1.00 88.75 97 ALA A CA 1
ATOM 790 C C . ALA A 1 97 ? 34.111 -7.841 -42.953 1.00 88.75 97 ALA A C 1
ATOM 792 O O . ALA A 1 97 ? 34.859 -8.670 -43.469 1.00 88.75 97 ALA A O 1
ATOM 793 N N . LYS A 1 98 ? 33.065 -7.327 -43.612 1.00 88.94 98 LYS A N 1
ATOM 794 C CA . LYS A 1 98 ? 32.748 -7.624 -45.016 1.00 88.94 98 LYS A CA 1
ATOM 795 C C . LYS A 1 98 ? 33.387 -6.642 -46.004 1.00 88.94 98 LYS A C 1
ATOM 797 O O . LYS A 1 98 ? 33.191 -6.825 -47.201 1.00 88.94 98 LYS A O 1
ATOM 802 N N . GLY A 1 99 ? 34.145 -5.651 -45.527 1.00 78.88 99 GLY A N 1
ATOM 803 C CA . GLY A 1 99 ? 34.809 -4.666 -46.382 1.00 78.88 99 GLY A CA 1
ATOM 804 C C . GLY A 1 99 ? 33.844 -3.675 -47.033 1.00 78.88 99 GLY A C 1
ATOM 805 O O . GLY A 1 99 ? 34.115 -3.212 -48.136 1.00 78.88 99 GLY A O 1
ATOM 806 N N . TYR A 1 100 ? 32.711 -3.377 -46.383 1.00 67.19 100 TYR A N 1
ATOM 807 C CA . TYR A 1 100 ? 31.915 -2.198 -46.731 1.00 67.19 100 TYR A CA 1
ATOM 808 C C . TYR A 1 100 ? 32.650 -0.952 -46.217 1.00 67.19 100 TYR A C 1
ATOM 810 O O . TYR A 1 10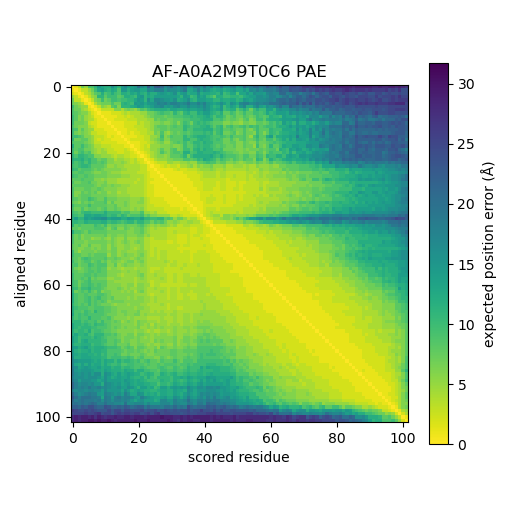0 ? 32.288 -0.402 -45.180 1.00 67.19 100 TYR A O 1
ATOM 818 N N . ASP A 1 101 ? 33.722 -0.580 -46.909 1.00 62.59 101 ASP A N 1
ATOM 819 C CA . ASP A 1 101 ? 34.244 0.783 -46.909 1.00 62.59 101 ASP A CA 1
ATOM 820 C C . ASP A 1 101 ? 33.489 1.536 -48.022 1.00 62.59 101 ASP A C 1
ATOM 822 O O . ASP A 1 101 ? 33.268 0.952 -49.086 1.00 62.59 101 ASP A O 1
ATOM 826 N N . ASP A 1 102 ? 33.017 2.753 -47.724 1.00 59.44 102 ASP A N 1
ATOM 827 C CA . ASP A 1 102 ? 32.111 3.588 -48.547 1.00 59.44 102 ASP A CA 1
ATOM 828 C C . ASP A 1 102 ? 32.324 3.536 -50.077 1.00 59.44 102 ASP A C 1
ATOM 830 O O . ASP A 1 102 ? 33.481 3.667 -50.546 1.00 59.44 102 ASP A O 1
#

Mean predicted aligned error: 8.77 Å

Foldseek 3Di:
DVLPPPDDPVVVVVVVVVCVVPPDDDPVRVVVVLVVLVPDPDPSSVVVVVVVVVVVVVVVVVVVVVVVVVVVVVVVVVVVVVVVVVVVVVVVVVCVVVPPDD

Radius of gyration: 27.2 Å; Cα contacts (8 Å, |Δi|>4): 18; chains: 1; bounding box: 59×21×75 Å

Secondary structure (DSSP, 8-state):
-GGGS---HHHHHHHHHHHHHH----HHHHHHHHHHHHT--SHHHHHHHHHHHHHHHHHHHHHHHHHHHHHHHHHHHHHHHHHHHHHHHHHHHHHHHTT---

pLDDT: mean 85.37, std 11.46, range [55.03, 98.5]